Protein AF-A0A914QQE0-F1 (afdb_monomer)

InterPro domains:
  IPR005821 Ion transport domain [PF00520] (1-114)
  IPR028325 Voltage-gated potassium channel [PTHR11537] (1-114)

Foldseek 3Di:
DLVVLQCVLVVCVVVCVVVVNDPVNLVVDPVSVVVVVVSVVSNVSVVVVVCVVDPVNVVVVVVCVVCVVVVVVVVVVVVVVLLVVLVVVCVVCVVPPPDPSPDSVSSSVVSVPVVPPDD

Structure (mmCIF, N/CA/C/O backbone):
data_AF-A0A914QQE0-F1
#
_entry.id   AF-A0A914QQE0-F1
#
loop_
_atom_site.group_PDB
_atom_site.id
_atom_site.type_symbol
_atom_site.label_atom_id
_atom_site.label_alt_id
_atom_site.label_comp_id
_atom_site.label_asym_id
_atom_site.label_entity_id
_atom_site.label_seq_id
_atom_site.pdbx_PDB_ins_code
_atom_site.Cartn_x
_atom_site.Cartn_y
_atom_site.Cartn_z
_atom_site.occupancy
_atom_site.B_iso_or_equiv
_atom_site.auth_seq_id
_atom_site.auth_comp_id
_atom_site.auth_asym_id
_atom_site.auth_atom_id
_atom_site.pdbx_PDB_model_num
ATOM 1 N N . MET A 1 1 ? 13.598 -9.631 -10.482 1.00 62.69 1 MET A N 1
ATOM 2 C CA . MET A 1 1 ? 12.131 -9.855 -10.491 1.00 62.69 1 MET A CA 1
ATOM 3 C C . MET A 1 1 ? 11.314 -8.562 -10.523 1.00 62.69 1 MET A C 1
ATOM 5 O O . MET A 1 1 ? 10.520 -8.411 -11.436 1.00 62.69 1 MET A O 1
ATOM 9 N N . ILE A 1 2 ? 11.520 -7.596 -9.618 1.00 67.25 2 ILE A N 1
ATOM 10 C CA . ILE A 1 2 ? 10.698 -6.361 -9.598 1.00 67.25 2 ILE A CA 1
ATOM 11 C C . ILE A 1 2 ? 10.876 -5.492 -10.863 1.00 67.25 2 ILE A C 1
ATOM 13 O O . ILE A 1 2 ? 9.927 -4.855 -11.303 1.00 67.25 2 IL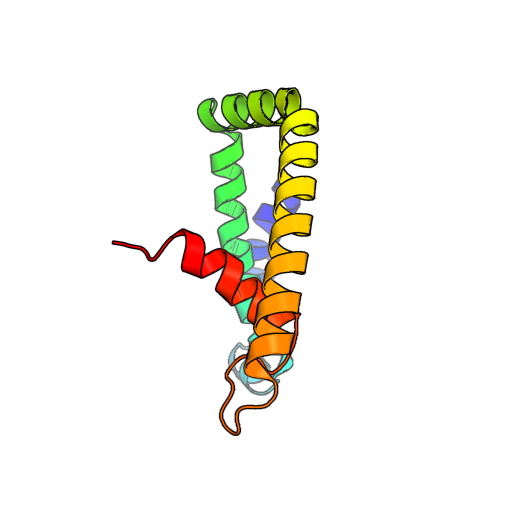E A O 1
ATOM 17 N N . ASP A 1 3 ? 12.056 -5.498 -11.493 1.00 72.38 3 ASP A N 1
ATOM 18 C CA . ASP A 1 3 ? 12.272 -4.760 -12.751 1.00 72.38 3 ASP A CA 1
ATOM 19 C C . ASP A 1 3 ? 11.433 -5.334 -13.908 1.00 72.38 3 ASP A C 1
ATOM 21 O O . ASP A 1 3 ? 10.798 -4.584 -14.638 1.00 72.38 3 ASP A O 1
ATOM 25 N N . LEU A 1 4 ? 11.292 -6.664 -13.975 1.00 75.12 4 LEU A N 1
ATOM 26 C CA . LEU A 1 4 ? 10.409 -7.344 -14.927 1.00 75.12 4 LEU A CA 1
ATOM 27 C C . LEU A 1 4 ? 8.946 -6.923 -14.713 1.00 75.12 4 LEU A C 1
ATOM 29 O O . LEU A 1 4 ? 8.306 -6.453 -15.646 1.00 75.12 4 LEU A O 1
ATOM 33 N N . MET A 1 5 ? 8.455 -6.969 -13.466 1.00 73.38 5 MET A N 1
ATOM 34 C CA . MET A 1 5 ? 7.104 -6.502 -13.103 1.00 73.38 5 MET A CA 1
ATOM 35 C C . MET A 1 5 ? 6.827 -5.045 -13.495 1.00 73.38 5 MET A C 1
ATOM 37 O O . MET A 1 5 ? 5.686 -4.677 -13.753 1.00 73.38 5 MET A O 1
ATOM 41 N N . THR A 1 6 ? 7.867 -4.217 -13.556 1.00 72.56 6 THR A N 1
ATOM 42 C CA . THR A 1 6 ? 7.761 -2.782 -13.846 1.00 72.56 6 THR A CA 1
ATOM 43 C C . THR A 1 6 ? 7.624 -2.492 -15.347 1.00 72.56 6 THR A C 1
ATOM 45 O O . THR A 1 6 ? 7.037 -1.475 -15.739 1.00 72.56 6 THR A O 1
ATOM 48 N N . ILE A 1 7 ? 8.152 -3.382 -16.191 1.00 80.81 7 ILE A N 1
ATOM 49 C CA . ILE A 1 7 ? 8.168 -3.232 -17.652 1.00 80.81 7 ILE A CA 1
ATOM 50 C C . ILE A 1 7 ? 6.993 -3.993 -18.299 1.00 80.81 7 ILE A C 1
ATOM 52 O O . ILE A 1 7 ? 6.518 -3.577 -19.352 1.00 80.81 7 ILE A O 1
ATOM 56 N N . ILE A 1 8 ? 6.428 -5.009 -17.627 1.00 82.06 8 ILE A N 1
ATOM 57 C CA . ILE A 1 8 ? 5.214 -5.732 -18.065 1.00 82.06 8 ILE A CA 1
ATOM 58 C C . ILE A 1 8 ? 4.083 -4.794 -18.532 1.00 82.06 8 ILE A C 1
ATOM 60 O O . ILE A 1 8 ? 3.548 -5.044 -19.609 1.00 82.06 8 ILE A O 1
ATOM 64 N N . PRO A 1 9 ? 3.741 -3.693 -17.824 1.00 81.69 9 PRO A N 1
ATOM 65 C CA . PRO A 1 9 ? 2.684 -2.797 -18.275 1.00 81.69 9 PRO A CA 1
ATOM 66 C C . PRO A 1 9 ? 2.935 -2.192 -19.656 1.00 81.69 9 PRO A C 1
ATOM 68 O O . PRO A 1 9 ? 1.997 -2.037 -20.419 1.00 81.69 9 PRO A O 1
ATOM 71 N N . PHE A 1 10 ? 4.198 -1.887 -19.977 1.00 80.75 10 PHE A N 1
ATOM 72 C CA . PHE A 1 10 ? 4.578 -1.340 -21.281 1.00 80.75 10 PHE A CA 1
ATOM 73 C C . PHE A 1 10 ? 4.418 -2.390 -22.378 1.00 80.75 10 PHE A C 1
ATOM 75 O O . PHE A 1 10 ? 3.739 -2.155 -23.365 1.00 80.75 10 PHE A O 1
ATOM 82 N N . PHE A 1 11 ? 5.001 -3.574 -22.176 1.00 82.50 11 PHE A N 1
ATOM 83 C CA . PHE A 1 11 ? 4.969 -4.628 -23.187 1.00 82.50 11 PHE A CA 1
ATOM 84 C C . PHE A 1 11 ? 3.555 -5.123 -23.476 1.00 82.50 11 PHE A C 1
ATOM 86 O O . PHE A 1 11 ? 3.218 -5.370 -24.624 1.00 82.50 11 PHE A O 1
ATOM 93 N N . VAL A 1 12 ? 2.712 -5.251 -22.453 1.00 79.62 12 VAL A N 1
ATOM 94 C CA . VAL A 1 12 ? 1.326 -5.693 -22.636 1.00 79.62 12 VAL A CA 1
ATOM 95 C C . VAL A 1 12 ? 0.508 -4.642 -23.391 1.00 79.62 12 VAL A C 1
ATOM 97 O O . VAL A 1 12 ? -0.271 -5.008 -24.261 1.00 79.62 12 VAL A O 1
ATOM 100 N N . GLU A 1 13 ? 0.704 -3.352 -23.114 1.00 75.81 13 GLU A N 1
ATOM 101 C CA . GLU A 1 13 ? 0.004 -2.271 -23.823 1.00 75.81 13 GLU A CA 1
ATOM 102 C C . GLU A 1 13 ? 0.421 -2.146 -25.291 1.00 75.81 13 GLU A C 1
ATOM 104 O O . GLU A 1 13 ? -0.430 -1.851 -26.119 1.00 75.81 13 GLU A O 1
ATOM 109 N N . GLU A 1 14 ? 1.683 -2.422 -25.622 1.00 75.94 14 GLU A N 1
ATOM 110 C CA . GLU A 1 14 ? 2.173 -2.417 -27.008 1.00 75.94 14 GLU A CA 1
ATOM 111 C C . GLU A 1 14 ? 1.810 -3.709 -27.768 1.00 75.94 14 GLU A C 1
ATOM 113 O O . GLU A 1 14 ? 1.552 -3.684 -28.971 1.00 75.94 14 GLU A O 1
ATOM 118 N N . CYS A 1 15 ? 1.729 -4.854 -27.078 1.00 76.81 15 CYS A N 1
ATOM 119 C CA . CYS A 1 15 ? 1.326 -6.124 -27.689 1.00 76.81 15 CYS A CA 1
ATOM 120 C C . CYS A 1 15 ? -0.187 -6.224 -27.945 1.00 76.81 15 CYS A C 1
ATOM 122 O O . CYS A 1 15 ? -0.590 -6.920 -28.877 1.00 76.81 15 CYS A O 1
ATOM 124 N N . LEU A 1 16 ? -1.031 -5.551 -27.151 1.00 74.75 16 LEU A N 1
ATOM 125 C CA . LEU A 1 16 ? -2.496 -5.591 -27.303 1.00 74.75 16 LEU A CA 1
ATOM 126 C C . LEU A 1 16 ? -2.952 -5.145 -28.712 1.00 74.75 16 LEU A C 1
ATOM 128 O O . LEU A 1 16 ? -3.644 -5.917 -29.378 1.00 74.75 16 LEU A O 1
ATOM 132 N N . PRO A 1 17 ? -2.525 -3.973 -29.221 1.00 68.75 17 PRO A N 1
ATOM 133 C CA . PRO A 1 17 ? -2.848 -3.533 -30.576 1.00 68.75 17 PRO A CA 1
ATOM 134 C C . PRO A 1 17 ? -2.219 -4.421 -31.658 1.00 68.75 17 PRO A C 1
ATOM 136 O O . PRO A 1 17 ? -2.842 -4.666 -32.689 1.00 68.75 17 PRO A O 1
ATOM 139 N N . ALA A 1 18 ? -1.002 -4.932 -31.425 1.00 74.50 18 ALA A N 1
ATOM 140 C CA . ALA A 1 18 ? -0.277 -5.773 -32.381 1.00 74.50 18 ALA A CA 1
ATOM 141 C C . ALA A 1 18 ? -0.948 -7.139 -32.621 1.00 74.50 18 ALA A C 1
ATOM 143 O O . ALA A 1 18 ? -0.800 -7.717 -33.695 1.00 74.50 18 ALA A O 1
ATOM 144 N N . MET A 1 19 ? -1.723 -7.642 -31.654 1.00 68.00 19 MET A N 1
ATOM 145 C CA . MET A 1 19 ? -2.504 -8.878 -31.783 1.00 68.00 19 MET A CA 1
ATOM 146 C C . MET A 1 19 ? -3.868 -8.677 -32.473 1.00 68.00 19 MET A C 1
ATOM 148 O O . MET A 1 19 ? -4.691 -9.589 -32.472 1.00 68.00 19 MET A O 1
ATOM 152 N N . GLY A 1 20 ? -4.130 -7.499 -33.056 1.00 65.25 20 GLY A N 1
ATOM 153 C CA . GLY A 1 20 ? -5.397 -7.191 -33.736 1.00 65.25 20 GLY A CA 1
ATOM 154 C C . GLY A 1 20 ? -6.567 -6.951 -32.780 1.00 65.25 20 GLY A C 1
ATOM 155 O O . GLY A 1 20 ? -7.710 -6.804 -33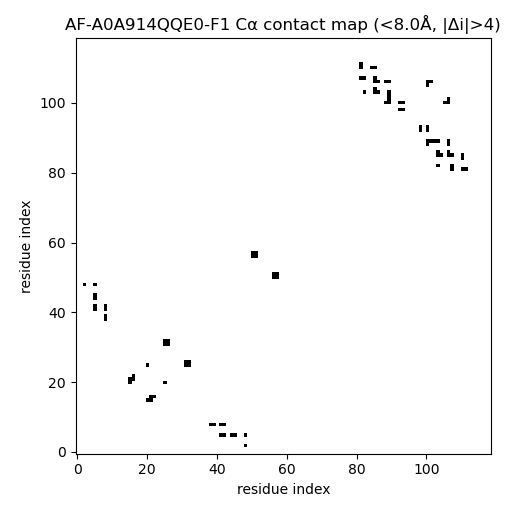.204 1.00 65.25 20 GLY A O 1
ATOM 156 N N . VAL A 1 21 ? -6.281 -6.889 -31.483 1.00 65.62 21 VAL A N 1
ATOM 157 C CA . VAL A 1 21 ? -7.264 -6.666 -30.438 1.00 65.62 21 VAL A CA 1
ATOM 158 C C . VAL A 1 21 ? -7.468 -5.156 -30.305 1.00 65.62 21 VAL A C 1
ATOM 160 O O . VAL A 1 21 ? -6.737 -4.460 -29.601 1.00 65.62 21 VAL A O 1
ATOM 163 N N . HIS A 1 22 ? -8.443 -4.615 -31.035 1.00 61.31 22 HIS A N 1
ATOM 164 C CA . HIS A 1 22 ? -8.782 -3.198 -30.937 1.00 61.31 22 HIS A CA 1
ATOM 165 C C . HIS A 1 22 ? -9.441 -2.876 -29.588 1.00 61.31 22 HIS A C 1
ATOM 167 O O . HIS A 1 22 ? -10.330 -3.594 -29.124 1.00 61.31 22 HIS A O 1
ATOM 173 N N . ASP A 1 23 ? -9.064 -1.734 -28.994 1.00 61.28 23 ASP A N 1
ATOM 174 C CA . ASP A 1 23 ? -9.627 -1.191 -27.742 1.00 61.28 23 ASP A CA 1
ATOM 175 C C . ASP A 1 23 ? -11.167 -1.180 -27.721 1.00 61.28 23 ASP A C 1
ATOM 177 O O . ASP A 1 23 ? -11.798 -1.234 -26.663 1.00 61.28 23 ASP A O 1
ATOM 181 N N . VAL A 1 24 ? -11.777 -1.119 -28.908 1.00 57.78 24 VAL A N 1
ATOM 182 C CA . VAL A 1 24 ? -13.222 -1.092 -29.135 1.00 57.78 24 VAL A CA 1
ATOM 183 C C . VAL A 1 24 ? -13.889 -2.432 -28.797 1.00 57.78 24 VAL A C 1
ATOM 185 O O . VAL A 1 24 ? -14.969 -2.428 -28.207 1.00 57.78 24 VAL A O 1
ATOM 188 N N . GLU A 1 25 ? -13.245 -3.565 -29.085 1.00 64.12 25 GLU A N 1
ATOM 189 C CA . GLU A 1 25 ? -13.784 -4.905 -28.806 1.00 64.12 25 GLU A CA 1
ATOM 190 C C . GLU A 1 25 ? -13.592 -5.290 -27.327 1.00 64.12 25 GLU A C 1
ATOM 192 O O . GLU A 1 25 ? -14.500 -5.839 -26.696 1.00 64.12 25 GLU A O 1
ATOM 197 N N . LEU A 1 26 ? -12.477 -4.861 -26.712 1.00 61.44 26 LEU A N 1
ATOM 198 C CA . LEU A 1 26 ? -12.270 -4.950 -25.258 1.00 61.44 26 LEU A CA 1
ATOM 199 C C . LEU A 1 26 ? -13.320 -4.160 -24.477 1.00 61.44 26 LEU A C 1
ATOM 201 O O . LEU A 1 26 ? -13.742 -4.572 -23.398 1.00 61.44 26 LEU A O 1
ATOM 205 N N . ARG A 1 27 ? -13.762 -3.013 -24.995 1.00 62.41 27 ARG A N 1
ATOM 206 C CA . ARG A 1 27 ? -14.725 -2.164 -24.287 1.00 62.41 27 ARG A CA 1
ATOM 207 C C . ARG A 1 27 ? -16.099 -2.826 -24.121 1.00 62.41 27 ARG A C 1
ATOM 209 O O . ARG A 1 27 ? -16.805 -2.476 -23.177 1.00 62.41 27 ARG A O 1
ATOM 216 N N . ASN A 1 28 ? -16.450 -3.785 -24.984 1.00 65.31 28 ASN A N 1
ATOM 217 C CA . ASN A 1 28 ? -17.703 -4.545 -24.899 1.00 65.31 28 ASN A CA 1
ATOM 218 C C . ASN A 1 28 ? -17.685 -5.635 -23.814 1.00 65.31 28 ASN A C 1
ATOM 220 O O . ASN A 1 28 ? -18.746 -6.033 -23.333 1.00 65.31 28 ASN A O 1
ATOM 224 N N . PHE A 1 29 ? -16.509 -6.078 -23.357 1.00 67.25 29 PHE A N 1
ATOM 225 C CA . PHE A 1 29 ? -16.389 -7.047 -22.268 1.00 67.25 29 PHE A CA 1
ATOM 226 C C . PHE A 1 29 ? -16.104 -6.352 -20.932 1.00 67.25 29 PHE A C 1
ATOM 228 O O . PHE A 1 29 ? -15.065 -5.728 -20.719 1.00 67.25 29 PHE A O 1
ATOM 235 N N . ARG A 1 30 ? -17.001 -6.538 -19.956 1.00 71.81 30 ARG A N 1
ATOM 236 C CA . ARG A 1 30 ? -16.852 -6.029 -18.576 1.00 71.81 30 ARG A CA 1
ATOM 237 C C . ARG A 1 30 ? -15.489 -6.379 -17.949 1.00 71.81 30 ARG A C 1
ATOM 239 O O . ARG A 1 30 ? -14.926 -5.568 -17.218 1.00 71.81 30 ARG A O 1
ATOM 246 N N . GLY A 1 31 ? -14.952 -7.563 -18.259 1.00 74.19 31 GLY A N 1
ATOM 247 C CA . GLY A 1 31 ? -13.646 -8.025 -17.775 1.00 74.19 31 GLY A CA 1
ATOM 248 C C . GLY A 1 31 ? -12.469 -7.224 -18.335 1.00 74.19 31 GLY A C 1
ATOM 249 O O . GLY A 1 31 ? -11.540 -6.891 -17.605 1.00 74.19 31 GLY A O 1
ATOM 250 N N . ALA A 1 32 ? -12.538 -6.817 -19.597 1.00 75.12 32 ALA A N 1
ATOM 251 C CA . ALA A 1 32 ? -11.483 -6.050 -20.242 1.00 75.12 32 ALA A CA 1
ATOM 252 C C . ALA A 1 32 ? -11.378 -4.613 -19.702 1.00 75.12 32 ALA A C 1
ATOM 254 O O . ALA A 1 32 ? -10.276 -4.092 -19.53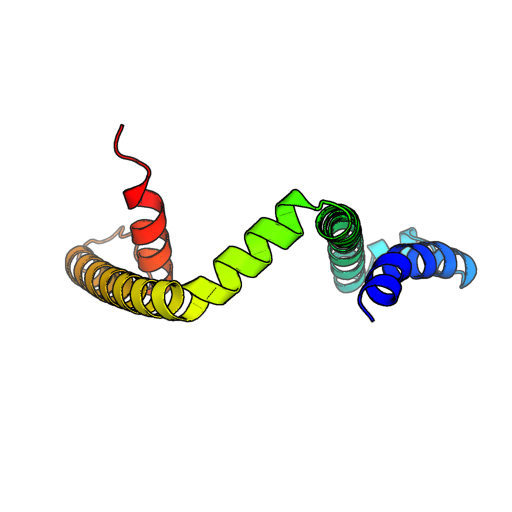5 1.00 75.12 32 ALA A O 1
ATOM 255 N N . MET A 1 33 ? -12.496 -4.004 -19.290 1.00 76.62 33 MET A N 1
ATOM 256 C CA . MET A 1 33 ? -12.463 -2.721 -18.576 1.00 76.62 33 MET A CA 1
ATOM 257 C C . MET A 1 33 ? -11.724 -2.824 -17.228 1.00 76.62 33 MET A C 1
ATOM 259 O O . MET A 1 33 ? -10.992 -1.903 -16.855 1.00 76.62 33 MET A O 1
ATOM 263 N N . VAL A 1 34 ? -11.884 -3.938 -16.501 1.00 82.50 34 VAL A N 1
ATOM 264 C CA . VAL A 1 34 ? -11.152 -4.198 -15.248 1.00 82.50 34 VAL A CA 1
ATOM 265 C C . VAL A 1 34 ? -9.666 -4.395 -15.528 1.00 82.50 34 VAL A C 1
ATOM 267 O O . VAL A 1 34 ? -8.847 -3.770 -14.856 1.00 82.50 34 VAL A O 1
ATOM 270 N N . VAL A 1 35 ? -9.314 -5.177 -16.551 1.00 80.56 35 VAL A N 1
ATOM 271 C CA . VAL A 1 35 ? -7.915 -5.389 -16.956 1.00 80.56 35 VAL A CA 1
ATOM 272 C C . VAL A 1 35 ? -7.242 -4.057 -17.278 1.00 80.56 35 VAL A C 1
ATOM 274 O O . VAL A 1 35 ? -6.203 -3.748 -16.704 1.00 80.56 35 VAL A O 1
ATOM 277 N N . ILE A 1 36 ? -7.872 -3.200 -18.083 1.00 79.44 36 ILE A N 1
ATOM 278 C CA . ILE A 1 36 ? -7.326 -1.877 -18.413 1.00 79.44 36 ILE A CA 1
ATOM 279 C C . ILE A 1 36 ? -7.148 -1.003 -17.155 1.00 79.44 36 ILE A C 1
ATOM 281 O O . ILE A 1 36 ? -6.169 -0.264 -17.044 1.00 79.44 36 ILE A O 1
ATOM 285 N N . ARG A 1 37 ? -8.067 -1.061 -16.180 1.00 82.94 37 ARG A N 1
ATOM 286 C CA . ARG A 1 37 ? -7.920 -0.325 -14.906 1.00 82.94 37 ARG A CA 1
ATOM 287 C C . ARG A 1 37 ? -6.740 -0.841 -14.089 1.00 82.94 37 ARG A C 1
ATOM 289 O O . ARG A 1 37 ? -5.951 -0.036 -13.601 1.00 82.94 37 ARG A O 1
ATOM 296 N N . VAL A 1 38 ? -6.599 -2.159 -13.973 1.00 83.69 38 VAL A N 1
ATOM 297 C CA . VAL A 1 38 ? -5.476 -2.785 -13.264 1.00 83.69 38 VAL A CA 1
ATOM 298 C C . VAL A 1 38 ? -4.152 -2.447 -13.949 1.00 83.69 38 VAL A C 1
ATOM 300 O O . VAL A 1 38 ? -3.206 -2.076 -13.265 1.00 83.69 38 VAL A O 1
ATOM 303 N N . MET A 1 39 ? -4.097 -2.465 -15.282 1.00 81.06 39 MET A N 1
ATOM 304 C CA . MET A 1 39 ? -2.914 -2.072 -16.057 1.00 81.06 39 MET A CA 1
ATOM 305 C C . MET A 1 39 ? -2.521 -0.608 -15.823 1.00 81.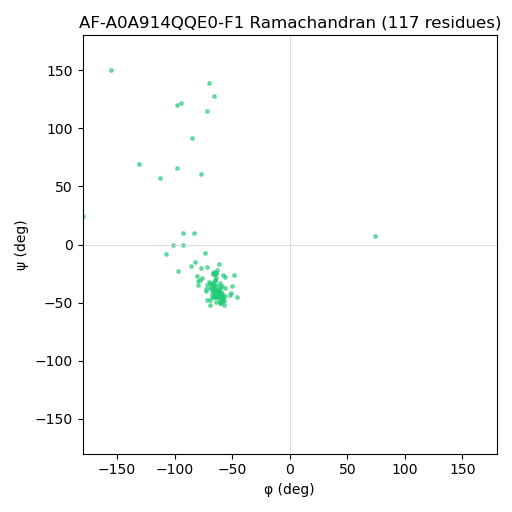06 39 MET A C 1
ATOM 307 O O . MET A 1 39 ? -1.348 -0.316 -15.577 1.00 81.06 39 MET A O 1
ATOM 311 N N . ARG A 1 40 ? -3.496 0.314 -15.783 1.00 80.88 40 ARG A N 1
ATOM 312 C CA . ARG A 1 40 ? -3.244 1.721 -15.414 1.00 80.88 40 ARG A CA 1
ATOM 313 C C . ARG A 1 40 ? -2.671 1.852 -14.003 1.00 80.88 40 ARG A C 1
ATOM 315 O O . ARG A 1 40 ? -1.709 2.592 -13.811 1.00 80.88 40 ARG A O 1
ATOM 322 N N . LEU A 1 41 ? -3.217 1.121 -13.031 1.00 83.62 41 LEU A N 1
ATOM 323 C CA . LEU A 1 41 ? -2.691 1.097 -11.661 1.00 83.62 41 LEU A CA 1
ATOM 324 C C . LEU A 1 41 ? -1.294 0.462 -11.600 1.00 83.62 41 LEU A C 1
ATOM 326 O O . LEU A 1 41 ? -0.428 0.946 -10.875 1.00 83.62 41 LEU A O 1
ATOM 330 N N . ALA A 1 42 ? -1.024 -0.557 -12.415 1.00 81.88 42 ALA A N 1
ATOM 331 C CA . ALA A 1 42 ? 0.281 -1.203 -12.495 1.00 81.88 42 ALA A CA 1
ATOM 332 C C . ALA A 1 42 ? 1.379 -0.256 -13.010 1.00 81.88 42 ALA A C 1
ATOM 334 O O . ALA A 1 42 ? 2.543 -0.424 -12.653 1.00 81.88 42 ALA A O 1
ATOM 335 N N . ARG A 1 43 ? 1.051 0.802 -13.764 1.00 77.31 43 ARG A N 1
ATOM 336 C CA . ARG A 1 43 ? 2.037 1.845 -14.107 1.00 77.31 43 ARG A CA 1
ATOM 337 C C . ARG A 1 43 ? 2.538 2.611 -12.874 1.00 77.31 43 ARG A C 1
ATOM 339 O O . ARG A 1 43 ? 3.699 3.016 -12.851 1.00 77.31 43 ARG A O 1
ATOM 346 N N . VAL A 1 44 ? 1.729 2.740 -11.816 1.00 82.12 44 VAL A N 1
ATOM 347 C CA . VAL A 1 44 ? 2.164 3.310 -10.522 1.00 82.12 44 VAL A CA 1
ATOM 348 C C . VAL A 1 44 ? 3.244 2.432 -9.877 1.00 82.12 44 VAL A C 1
ATOM 350 O O . VAL A 1 44 ? 4.111 2.948 -9.174 1.00 82.12 44 VAL A O 1
ATOM 353 N N . ALA A 1 45 ? 3.306 1.133 -10.202 1.00 75.62 45 ALA A N 1
ATOM 354 C CA . ALA A 1 45 ? 4.392 0.251 -9.767 1.00 75.62 45 ALA A CA 1
ATOM 355 C C . ALA A 1 45 ? 5.780 0.752 -10.218 1.00 75.62 45 ALA A C 1
ATOM 357 O O . ALA A 1 45 ? 6.776 0.515 -9.535 1.00 75.62 45 ALA A O 1
ATOM 358 N N . ARG A 1 46 ? 5.867 1.526 -11.312 1.00 73.81 46 ARG A N 1
ATOM 359 C CA . ARG A 1 46 ? 7.123 2.171 -11.736 1.00 73.81 46 ARG A CA 1
ATOM 360 C C . ARG A 1 46 ? 7.629 3.213 -10.741 1.00 73.81 46 ARG A C 1
ATOM 362 O O . ARG A 1 46 ? 8.838 3.402 -10.637 1.00 73.81 46 ARG A O 1
ATOM 369 N N . ILE A 1 47 ? 6.758 3.825 -9.940 1.00 77.62 47 ILE A N 1
ATOM 370 C CA . ILE A 1 47 ? 7.172 4.727 -8.855 1.00 77.62 47 ILE A CA 1
ATOM 371 C C . ILE A 1 47 ? 7.970 3.956 -7.798 1.00 77.62 47 ILE A C 1
ATOM 373 O O . ILE A 1 47 ? 8.976 4.465 -7.312 1.00 77.62 47 ILE A O 1
ATOM 377 N N . PHE A 1 48 ? 7.639 2.687 -7.527 1.00 72.19 48 PHE A N 1
ATOM 378 C CA . PHE A 1 48 ? 8.429 1.832 -6.630 1.00 72.19 48 PHE A CA 1
ATOM 379 C C . PHE A 1 48 ? 9.858 1.580 -7.144 1.00 72.19 48 PHE A C 1
ATOM 381 O O . PHE A 1 48 ? 10.759 1.282 -6.357 1.00 72.19 48 PHE A O 1
ATOM 388 N N . LYS A 1 49 ? 10.114 1.729 -8.451 1.00 69.38 49 LYS A N 1
ATOM 389 C CA . LYS A 1 49 ? 11.475 1.705 -9.004 1.00 69.38 49 LYS A CA 1
ATOM 390 C C . LYS A 1 49 ? 12.262 2.951 -8.570 1.00 69.38 49 LYS A C 1
ATOM 392 O O . LYS A 1 49 ? 13.350 2.782 -8.028 1.00 69.38 49 LYS A O 1
ATOM 397 N N . LEU A 1 50 ? 11.696 4.161 -8.687 1.00 68.56 50 LEU A N 1
ATOM 398 C CA . LEU A 1 50 ? 12.295 5.412 -8.167 1.00 68.56 50 LEU A CA 1
ATOM 399 C C . LEU A 1 50 ? 12.532 5.343 -6.658 1.00 68.56 50 LEU A C 1
ATOM 401 O O . LEU A 1 50 ? 13.595 5.707 -6.157 1.00 68.56 50 LEU A O 1
ATOM 405 N N . ALA A 1 51 ? 11.554 4.779 -5.960 1.00 70.12 51 ALA A N 1
ATOM 406 C CA . ALA A 1 51 ? 11.585 4.506 -4.537 1.00 70.12 51 ALA A CA 1
ATOM 407 C C . ALA A 1 51 ? 12.859 3.721 -4.154 1.00 70.12 51 ALA A C 1
ATOM 409 O O . ALA A 1 51 ? 13.558 4.081 -3.217 1.00 70.12 51 ALA A O 1
ATOM 410 N N . ARG A 1 52 ? 13.253 2.710 -4.938 1.00 67.75 52 ARG A N 1
ATOM 411 C CA . ARG A 1 52 ? 14.469 1.919 -4.678 1.00 67.75 52 ARG A CA 1
ATOM 412 C C . ARG A 1 52 ? 15.768 2.552 -5.166 1.00 67.75 52 ARG A C 1
ATOM 414 O O . ARG A 1 52 ? 16.822 2.075 -4.758 1.00 67.75 52 ARG A O 1
ATOM 421 N N . TYR A 1 53 ? 15.740 3.569 -6.020 1.00 74.31 53 TYR A N 1
ATOM 422 C CA . TYR A 1 53 ? 16.940 4.355 -6.341 1.00 74.31 53 TYR A CA 1
ATOM 423 C C . TYR A 1 53 ? 17.171 5.485 -5.335 1.00 74.31 53 TYR A C 1
ATOM 425 O O . TYR A 1 53 ? 18.294 5.963 -5.198 1.00 74.31 53 TYR A O 1
ATOM 433 N N . SER A 1 54 ? 16.139 5.855 -4.575 1.00 79.56 54 SER A N 1
ATOM 434 C CA . SER A 1 54 ? 16.266 6.783 -3.461 1.00 79.56 54 SER A CA 1
ATOM 435 C C . SER A 1 54 ? 16.999 6.131 -2.289 1.00 79.56 54 SER A C 1
ATOM 437 O O . SER A 1 54 ? 16.498 5.208 -1.642 1.00 79.56 54 SER A O 1
ATOM 439 N N . ILE A 1 55 ? 18.186 6.656 -1.984 1.00 77.94 55 ILE A N 1
ATOM 440 C CA . ILE A 1 55 ? 18.953 6.307 -0.780 1.00 77.94 55 ILE A CA 1
ATOM 441 C C . ILE A 1 55 ? 18.102 6.556 0.472 1.00 77.94 55 ILE A C 1
ATOM 443 O O . ILE A 1 55 ? 18.112 5.738 1.388 1.00 77.94 55 ILE A O 1
ATOM 447 N N . GLY A 1 56 ? 17.296 7.625 0.474 1.00 79.00 56 GLY A N 1
ATOM 448 C CA . GLY A 1 56 ? 16.407 7.965 1.584 1.00 79.00 56 GLY A CA 1
ATOM 449 C C . GLY A 1 56 ? 15.363 6.886 1.871 1.00 79.00 56 GLY A C 1
ATOM 450 O O . GLY A 1 56 ? 15.129 6.557 3.030 1.00 79.00 56 GLY A O 1
ATOM 451 N N . LEU A 1 57 ? 14.785 6.264 0.839 1.00 80.31 57 LEU A N 1
ATOM 452 C CA . LEU A 1 57 ? 13.806 5.199 1.060 1.00 80.31 57 LEU A CA 1
ATOM 453 C C . LEU A 1 57 ? 14.456 3.864 1.429 1.00 80.31 57 LEU A C 1
ATOM 455 O O . LEU A 1 57 ? 13.867 3.092 2.182 1.00 80.31 57 LEU A O 1
ATOM 459 N N . ARG A 1 58 ? 15.671 3.584 0.941 1.00 79.56 58 ARG A N 1
ATOM 460 C CA . ARG A 1 58 ? 16.444 2.425 1.414 1.00 79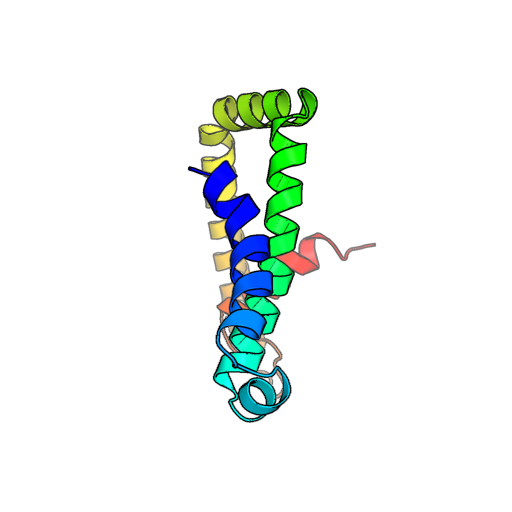.56 58 ARG A CA 1
ATOM 461 C C . ARG A 1 58 ? 16.803 2.572 2.888 1.00 79.56 58 ARG A C 1
ATOM 463 O O . ARG A 1 58 ? 16.603 1.630 3.643 1.00 79.56 58 ARG A O 1
ATOM 470 N N . ALA A 1 59 ? 17.268 3.754 3.292 1.00 80.62 59 ALA A N 1
ATOM 471 C CA . ALA A 1 59 ? 17.552 4.066 4.688 1.00 80.62 59 ALA A CA 1
ATOM 472 C C . ALA A 1 59 ? 16.289 3.933 5.551 1.00 80.62 59 ALA A C 1
ATOM 474 O O . ALA A 1 59 ? 16.315 3.235 6.559 1.00 80.62 59 ALA A O 1
ATOM 475 N N . PHE A 1 60 ? 15.161 4.496 5.104 1.00 81.00 60 PHE A N 1
ATOM 476 C CA . PHE A 1 60 ? 13.868 4.330 5.768 1.00 81.00 60 PHE A CA 1
ATOM 477 C C . PHE A 1 60 ? 13.454 2.857 5.878 1.00 81.00 60 PHE A C 1
ATOM 479 O O . PHE A 1 60 ? 13.064 2.415 6.952 1.00 81.00 60 PHE A O 1
ATOM 486 N N . GLY A 1 61 ? 13.579 2.080 4.800 1.00 83.75 61 GLY A N 1
ATOM 487 C CA . GLY A 1 61 ? 13.248 0.655 4.785 1.00 83.75 61 GLY A CA 1
ATOM 488 C C . GLY A 1 61 ? 14.114 -0.176 5.734 1.00 83.75 61 GLY A C 1
ATOM 489 O O . GLY A 1 61 ? 13.588 -1.045 6.423 1.00 83.75 61 GLY A O 1
ATOM 490 N N . GLU A 1 62 ? 15.412 0.111 5.826 1.00 82.38 62 GLU A N 1
ATOM 491 C CA . GLU A 1 62 ? 16.322 -0.547 6.774 1.00 82.38 62 GLU A CA 1
ATOM 492 C C . GLU A 1 62 ? 16.000 -0.174 8.228 1.00 82.38 62 GLU A C 1
ATOM 494 O O . GLU A 1 62 ? 15.931 -1.053 9.091 1.00 82.38 62 GLU A O 1
ATOM 499 N N . THR A 1 63 ? 15.708 1.102 8.509 1.00 86.69 63 THR A N 1
ATOM 500 C CA . THR A 1 63 ? 15.225 1.529 9.832 1.00 86.69 63 THR A CA 1
ATOM 501 C C . THR A 1 63 ? 13.901 0.851 10.180 1.00 86.69 63 THR A C 1
ATOM 503 O O . THR A 1 63 ? 13.760 0.304 11.273 1.00 86.69 63 THR A O 1
ATOM 506 N N . MET A 1 64 ? 12.957 0.808 9.236 1.00 85.06 64 MET A N 1
ATOM 507 C CA . MET A 1 64 ? 11.684 0.112 9.412 1.00 85.06 64 MET A CA 1
ATOM 508 C C . MET A 1 64 ? 11.890 -1.374 9.657 1.00 85.06 64 MET A C 1
ATOM 510 O O . MET A 1 64 ? 11.211 -1.919 10.509 1.00 85.06 64 MET A O 1
ATOM 514 N N . LYS A 1 65 ? 12.817 -2.032 8.953 1.00 84.88 65 LYS A N 1
ATOM 515 C CA . LYS A 1 65 ? 13.114 -3.458 9.130 1.00 84.88 65 LYS A CA 1
ATOM 516 C C . LYS A 1 65 ? 13.696 -3.745 10.511 1.00 84.88 65 LYS A C 1
ATOM 518 O O . LYS A 1 65 ? 13.288 -4.715 11.145 1.00 84.88 65 LYS A O 1
ATOM 523 N N . LYS A 1 66 ? 14.602 -2.893 10.995 1.00 84.56 66 LYS A N 1
ATOM 524 C CA . LYS A 1 66 ? 15.179 -3.012 12.340 1.00 84.56 66 LYS A CA 1
ATOM 525 C C . LYS A 1 66 ? 14.118 -2.847 13.431 1.00 84.56 66 LYS A C 1
ATOM 527 O O . LYS A 1 66 ? 14.097 -3.631 14.372 1.00 84.56 66 LYS A O 1
ATOM 532 N N . SER A 1 67 ? 13.204 -1.894 13.261 1.00 86.88 67 SER A N 1
ATOM 533 C CA . SER A 1 67 ? 12.085 -1.663 14.183 1.00 86.88 67 SER A CA 1
ATOM 534 C C . SER A 1 67 ? 10.805 -2.413 13.789 1.00 86.88 67 SER A C 1
ATOM 536 O O . SER A 1 67 ? 9.753 -2.168 14.371 1.00 86.88 67 SER A O 1
ATOM 538 N N . ALA A 1 68 ? 10.848 -3.335 12.817 1.00 86.06 68 ALA A N 1
ATOM 539 C CA . ALA A 1 68 ? 9.642 -3.983 12.291 1.00 86.06 68 ALA A CA 1
ATOM 540 C C . ALA A 1 68 ? 8.996 -4.881 13.341 1.00 86.06 68 ALA A C 1
ATOM 542 O O . ALA A 1 68 ? 7.774 -4.947 13.419 1.00 86.06 68 ALA A O 1
ATOM 543 N N . ALA A 1 69 ? 9.817 -5.546 14.158 1.00 87.19 69 ALA A N 1
ATOM 544 C CA . ALA A 1 69 ? 9.342 -6.362 15.265 1.00 87.19 69 ALA A CA 1
ATOM 545 C C . ALA A 1 69 ? 8.554 -5.506 16.273 1.00 87.19 69 ALA A C 1
ATOM 547 O O . ALA A 1 69 ? 7.401 -5.812 16.572 1.00 87.19 69 ALA A O 1
ATOM 548 N N . GLU A 1 70 ? 9.122 -4.377 16.701 1.00 89.44 70 GLU A N 1
ATOM 549 C CA . GLU A 1 70 ? 8.480 -3.426 17.619 1.00 89.44 70 GLU A CA 1
ATOM 550 C C . GLU A 1 70 ? 7.211 -2.811 17.008 1.00 89.44 70 GLU A C 1
ATOM 552 O O . GLU A 1 70 ? 6.158 -2.765 17.646 1.00 89.44 70 GLU A O 1
ATOM 557 N N . LEU A 1 71 ? 7.275 -2.411 15.736 1.00 89.62 71 LEU A N 1
ATOM 558 C CA . LEU A 1 71 ? 6.138 -1.859 15.006 1.00 89.62 71 LEU A CA 1
ATOM 559 C C . LEU A 1 71 ? 5.014 -2.884 14.828 1.00 89.62 71 LEU A C 1
ATOM 561 O O . LEU A 1 71 ? 3.843 -2.529 14.932 1.00 89.62 71 LEU A O 1
ATOM 565 N N . SER A 1 72 ? 5.349 -4.149 14.569 1.00 90.06 72 SER A N 1
ATOM 566 C CA . SER A 1 72 ? 4.357 -5.217 14.425 1.00 90.06 72 SER A CA 1
ATOM 567 C C . SER A 1 72 ? 3.624 -5.480 15.739 1.00 90.06 72 SER A C 1
ATOM 569 O O . SER A 1 72 ? 2.402 -5.622 15.739 1.00 90.06 72 SER A O 1
ATOM 571 N N . MET A 1 73 ? 4.342 -5.448 16.866 1.00 90.88 73 MET A N 1
ATOM 572 C CA . MET A 1 73 ? 3.761 -5.592 18.199 1.00 90.88 73 MET A CA 1
ATOM 573 C C . MET A 1 73 ? 2.819 -4.424 18.521 1.00 90.88 73 MET A C 1
ATOM 575 O O . MET A 1 73 ? 1.686 -4.641 18.956 1.00 90.88 73 MET A O 1
ATOM 579 N N . LEU A 1 74 ? 3.244 -3.192 18.221 1.00 91.62 74 LEU A N 1
ATOM 580 C CA . LEU A 1 74 ? 2.394 -2.004 18.328 1.00 91.62 74 LEU A CA 1
ATOM 581 C C . LEU A 1 74 ? 1.155 -2.114 17.426 1.00 91.62 74 LEU A C 1
ATOM 583 O O . LEU A 1 74 ? 0.042 -1.813 17.856 1.00 91.62 74 LEU A O 1
ATOM 587 N N . GLY A 1 75 ? 1.332 -2.582 16.189 1.00 91.31 75 GLY A N 1
ATOM 588 C 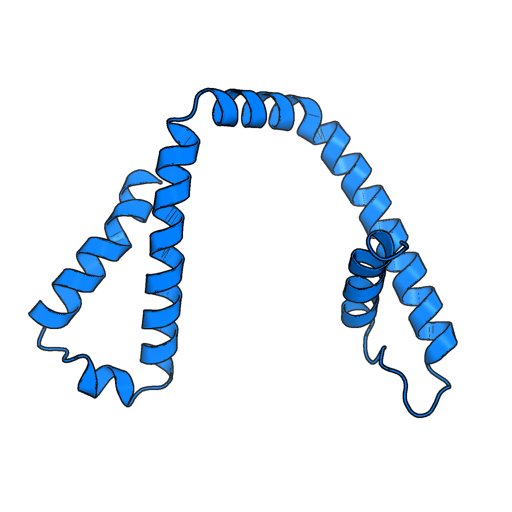CA . GLY A 1 75 ? 0.251 -2.806 15.233 1.00 91.31 75 GLY A CA 1
ATOM 589 C C . GLY A 1 75 ? -0.795 -3.789 15.757 1.00 91.31 75 GLY A C 1
ATOM 590 O O . GLY A 1 75 ? -1.985 -3.492 15.697 1.00 91.31 75 GLY A O 1
ATOM 591 N N . MET A 1 76 ? -0.375 -4.911 16.343 1.00 91.12 76 MET A N 1
ATOM 592 C CA . MET A 1 76 ? -1.283 -5.890 16.959 1.00 91.12 76 MET A CA 1
ATOM 593 C C . MET A 1 76 ? -2.074 -5.299 18.129 1.00 91.12 76 MET A C 1
ATOM 595 O O . MET A 1 76 ? -3.279 -5.541 18.250 1.00 91.12 76 MET A O 1
ATOM 599 N N . PHE A 1 77 ? -1.430 -4.484 18.966 1.00 92.94 77 PHE A N 1
ATOM 600 C CA . PHE A 1 77 ? -2.113 -3.783 20.051 1.00 92.94 77 PHE A CA 1
ATOM 601 C C . PHE A 1 77 ? -3.166 -2.799 19.516 1.00 92.94 77 PHE A C 1
ATOM 603 O O . PHE 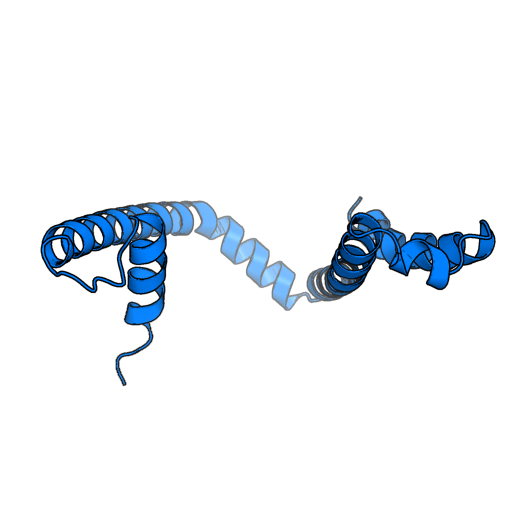A 1 77 ? -4.308 -2.791 19.980 1.00 92.94 77 PHE A O 1
ATOM 610 N N . LEU A 1 78 ? -2.821 -2.021 18.484 1.00 90.75 78 LEU A N 1
ATOM 611 C CA . LEU A 1 78 ? -3.749 -1.095 17.831 1.00 90.75 78 LEU A CA 1
ATOM 612 C C . LEU A 1 78 ? -4.923 -1.819 17.168 1.00 90.75 78 LEU A C 1
ATOM 614 O O . LEU A 1 78 ? -6.063 -1.394 17.337 1.00 90.75 78 LEU A O 1
ATOM 618 N N . LEU A 1 79 ? -4.665 -2.916 16.453 1.00 90.00 79 LEU A N 1
ATOM 619 C CA . LEU A 1 79 ? -5.702 -3.737 15.825 1.00 90.00 79 LEU A CA 1
ATOM 620 C C . LEU A 1 79 ? -6.663 -4.314 16.864 1.00 90.00 79 LEU A C 1
ATOM 622 O O . LEU A 1 79 ? -7.875 -4.250 16.675 1.00 90.00 79 LEU A O 1
ATOM 626 N N . THR A 1 80 ? -6.132 -4.818 17.978 1.00 90.50 80 THR A N 1
ATOM 627 C CA . THR A 1 80 ? -6.948 -5.326 19.087 1.00 90.50 80 THR A CA 1
ATOM 628 C C . THR A 1 80 ? -7.816 -4.212 19.669 1.00 90.50 80 THR A C 1
ATOM 630 O O . THR A 1 80 ? -9.021 -4.395 19.825 1.00 90.50 80 THR A O 1
ATOM 633 N N . GLY A 1 81 ? -7.250 -3.024 19.905 1.00 89.12 81 GLY A N 1
ATOM 634 C CA . GLY A 1 81 ? -8.014 -1.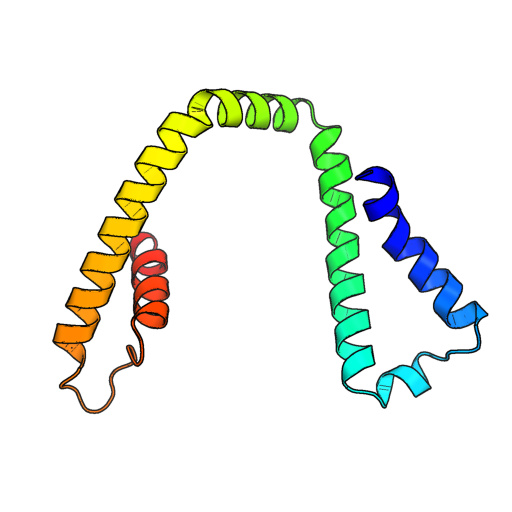853 20.338 1.00 89.12 81 GLY A CA 1
ATOM 635 C C . GLY A 1 81 ? -9.122 -1.473 19.351 1.00 89.12 81 GLY A C 1
ATOM 636 O O . GLY A 1 81 ? -10.266 -1.295 19.756 1.00 89.12 81 GLY A O 1
ATOM 637 N N . ILE A 1 82 ? -8.813 -1.401 18.053 1.00 88.12 82 ILE A N 1
ATOM 638 C CA . ILE A 1 82 ? -9.794 -1.098 16.998 1.00 88.12 82 ILE A CA 1
ATOM 639 C C . ILE A 1 82 ? -10.917 -2.140 16.981 1.00 88.12 82 ILE A C 1
ATOM 641 O O . ILE A 1 82 ? -12.079 -1.754 16.920 1.00 88.12 82 ILE A O 1
ATOM 645 N N . MET A 1 83 ? -10.600 -3.432 17.082 1.00 87.62 83 MET A N 1
ATOM 646 C CA . MET A 1 83 ? -11.604 -4.503 17.128 1.00 87.62 83 MET A CA 1
ATOM 647 C C . MET A 1 83 ? -12.505 -4.394 18.362 1.00 87.62 83 MET A C 1
ATOM 649 O O . MET A 1 83 ? -13.722 -4.545 18.241 1.00 87.62 83 MET A O 1
ATOM 653 N N . LEU A 1 84 ? -11.938 -4.081 19.530 1.00 88.44 84 LEU A N 1
ATOM 654 C CA . LEU A 1 84 ? -12.704 -3.886 20.763 1.00 88.44 84 LEU A CA 1
ATOM 655 C C . LEU A 1 84 ? -13.649 -2.682 20.659 1.00 88.44 84 LEU A C 1
ATOM 657 O O . LEU A 1 84 ? -14.840 -2.822 20.930 1.00 88.44 84 LEU A O 1
ATOM 661 N N . PHE A 1 85 ? -13.154 -1.521 20.218 1.00 83.62 85 PHE A N 1
ATOM 662 C CA . PHE A 1 85 ? -13.982 -0.320 20.052 1.00 83.62 85 PHE A CA 1
ATOM 663 C C . PHE A 1 85 ? -15.030 -0.479 18.949 1.00 83.62 85 PHE A C 1
ATOM 665 O O . PHE A 1 85 ? -16.169 -0.065 19.132 1.00 83.62 85 PHE A O 1
ATOM 672 N N . SER A 1 86 ? -14.669 -1.120 17.837 1.00 83.19 86 SER A N 1
ATOM 673 C CA . SER A 1 86 ? -15.587 -1.437 16.740 1.00 83.19 86 SER A CA 1
ATOM 674 C C . SER A 1 86 ? -16.734 -2.330 17.216 1.00 83.19 86 SER A C 1
ATOM 676 O O . SER A 1 86 ? -17.899 -2.043 16.949 1.00 83.19 86 SER A O 1
ATOM 678 N N . THR A 1 87 ? -16.419 -3.365 18.003 1.00 85.12 87 THR A N 1
ATOM 679 C CA . THR A 1 87 ? -17.429 -4.250 18.599 1.00 85.12 87 THR A CA 1
ATOM 680 C C . THR A 1 87 ? -18.298 -3.496 19.602 1.00 85.12 87 THR A C 1
ATOM 682 O O . THR A 1 87 ? -19.517 -3.626 19.560 1.00 85.12 87 THR A O 1
ATOM 685 N N . ALA A 1 88 ? -17.705 -2.668 20.467 1.00 84.81 88 ALA A N 1
ATOM 686 C CA . ALA A 1 88 ? -18.452 -1.872 21.437 1.00 84.81 88 ALA A CA 1
ATOM 687 C C . ALA A 1 88 ? -19.446 -0.919 20.752 1.00 84.81 88 ALA A C 1
ATOM 689 O O . ALA A 1 88 ? -20.625 -0.936 21.087 1.00 84.81 88 ALA A O 1
ATOM 690 N N . ILE A 1 89 ? -18.998 -0.144 19.758 1.00 82.06 89 ILE A N 1
ATOM 691 C CA . ILE A 1 89 ? -19.850 0.784 18.995 1.00 82.06 89 ILE A CA 1
ATOM 692 C C . ILE A 1 89 ? -20.946 0.024 18.253 1.00 82.06 89 ILE A C 1
ATOM 694 O O . ILE A 1 89 ? -22.106 0.411 18.317 1.00 82.06 89 ILE A O 1
ATOM 698 N N . TYR A 1 90 ? -20.608 -1.099 17.614 1.00 78.44 90 TYR A N 1
ATOM 699 C CA . TYR A 1 90 ? -21.604 -1.947 16.967 1.00 78.44 90 TYR A CA 1
ATOM 700 C C . TYR A 1 90 ? -2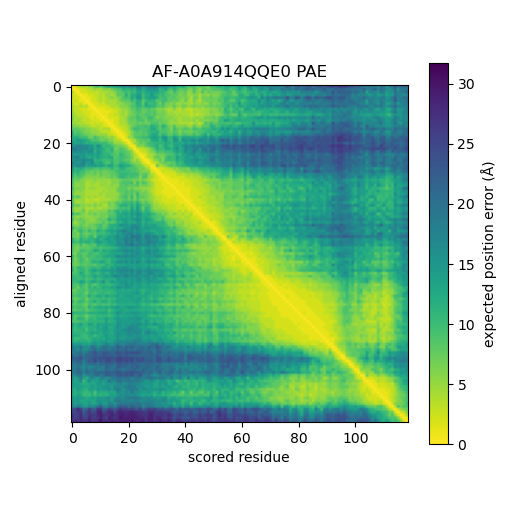2.690 -2.399 17.954 1.00 78.44 90 TYR A C 1
ATOM 702 O O . TYR A 1 90 ? -23.869 -2.314 17.636 1.00 78.44 90 TYR A O 1
ATOM 710 N N . PHE A 1 91 ? -22.319 -2.824 19.165 1.00 80.06 91 PHE A N 1
ATOM 711 C CA . PHE A 1 91 ? -23.289 -3.213 20.192 1.00 80.06 91 PHE A CA 1
ATOM 712 C C . PHE A 1 91 ? -24.097 -2.042 20.759 1.00 80.06 91 PHE A C 1
ATOM 714 O O . PHE A 1 91 ? -25.254 -2.250 21.108 1.00 80.06 91 PHE A O 1
ATOM 721 N N . PHE A 1 92 ? -23.520 -0.843 20.855 1.00 80.62 92 PHE A N 1
ATOM 722 C CA . PHE A 1 92 ? -24.240 0.353 21.302 1.00 80.62 92 PHE A CA 1
ATOM 723 C C . PHE A 1 92 ? -25.242 0.861 20.261 1.00 80.62 92 PHE A C 1
ATOM 725 O O . PHE A 1 92 ? -26.308 1.342 20.629 1.00 80.62 92 PHE A O 1
ATOM 732 N N . GLU A 1 93 ? -24.920 0.743 18.973 1.00 74.00 93 GLU A N 1
ATOM 733 C CA . GLU A 1 93 ? -25.713 1.326 17.885 1.00 74.00 93 GLU A CA 1
ATOM 734 C C . GLU A 1 93 ? -26.606 0.310 17.157 1.00 74.00 93 GLU A C 1
ATOM 736 O O . GLU A 1 93 ? -27.304 0.675 16.212 1.00 74.00 93 GLU A O 1
ATOM 741 N N . ARG A 1 94 ? -26.583 -0.973 17.549 1.00 69.81 94 ARG A N 1
ATOM 742 C CA . ARG A 1 94 ? -27.373 -2.036 16.894 1.00 69.81 94 ARG A CA 1
ATOM 743 C C . ARG A 1 94 ? -28.885 -1.881 17.065 1.00 69.81 94 ARG A C 1
ATOM 745 O O . ARG A 1 94 ? -29.629 -2.427 16.259 1.00 69.81 94 ARG A O 1
ATOM 752 N N . ASP A 1 95 ? -29.318 -1.188 18.117 1.00 67.19 95 ASP A N 1
ATOM 753 C CA . ASP A 1 95 ? -30.729 -1.057 18.494 1.00 67.19 95 ASP A CA 1
ATOM 754 C C . ASP A 1 95 ? -31.388 0.202 17.877 1.00 67.19 95 ASP A C 1
ATOM 756 O O . ASP A 1 95 ? -32.583 0.429 18.058 1.00 67.19 95 ASP A O 1
ATOM 760 N N . GLU A 1 96 ? -30.635 1.005 17.110 1.00 71.06 96 GLU A N 1
ATOM 761 C CA . GLU A 1 96 ? -31.116 2.225 16.443 1.00 71.06 96 GLU A CA 1
ATOM 762 C C . GLU A 1 96 ? -31.554 1.951 14.985 1.00 71.06 96 GLU A C 1
ATOM 764 O O . GLU A 1 96 ? -30.737 1.509 14.160 1.00 71.06 96 GLU A O 1
ATOM 769 N N . PRO A 1 97 ? -32.819 2.232 14.609 1.00 56.03 97 PRO A N 1
ATOM 770 C CA . PRO A 1 97 ? -33.343 2.009 13.264 1.00 56.03 97 PRO A CA 1
ATOM 771 C C . PRO A 1 97 ? -32.874 3.096 12.279 1.00 56.03 97 PRO A C 1
ATOM 773 O O . PRO A 1 97 ? -33.693 3.823 11.739 1.00 56.03 97 PRO A O 1
ATOM 776 N N . ASN A 1 98 ? -31.558 3.234 12.071 1.00 63.31 98 ASN A N 1
ATOM 777 C CA . ASN A 1 98 ? -30.865 3.935 10.964 1.00 63.31 98 ASN A CA 1
ATOM 778 C C . ASN A 1 98 ? -29.320 3.843 11.103 1.00 63.31 98 ASN A C 1
ATOM 780 O O . ASN A 1 98 ? -28.577 4.700 10.612 1.00 63.31 98 ASN A O 1
ATOM 784 N N . SER A 1 99 ? -28.807 2.818 11.793 1.00 62.03 99 SER A N 1
ATOM 785 C CA . SER A 1 99 ? -27.380 2.710 12.115 1.00 62.03 99 SER A CA 1
ATOM 786 C C . SER A 1 99 ? -26.490 2.520 10.877 1.00 62.03 99 SER A C 1
ATOM 788 O O . SER A 1 99 ? -26.679 1.610 10.066 1.00 62.03 99 SER A O 1
ATOM 790 N N . LYS A 1 100 ? -25.455 3.365 10.751 1.00 62.00 100 LYS A N 1
ATOM 791 C CA . LYS A 1 100 ? -24.414 3.265 9.705 1.00 62.00 100 LYS A CA 1
ATOM 792 C C . LYS A 1 100 ? -23.437 2.105 9.951 1.00 62.00 100 LYS A C 1
ATOM 794 O O . LYS A 1 100 ? -22.615 1.802 9.083 1.00 62.00 100 LYS A O 1
ATOM 799 N N . PHE A 1 101 ? -23.525 1.444 11.105 1.00 62.72 101 PHE A N 1
ATOM 800 C CA . PHE A 1 101 ? -22.650 0.351 11.523 1.00 62.72 101 PHE A CA 1
ATOM 801 C C . PHE A 1 101 ? -23.300 -1.009 11.256 1.00 62.72 101 PHE A C 1
ATOM 803 O O . PHE A 1 101 ? -23.605 -1.770 12.164 1.00 62.72 101 PHE A O 1
ATOM 810 N N . TYR A 1 102 ? -23.494 -1.336 9.978 1.00 64.44 102 TYR A N 1
ATOM 811 C CA . TYR A 1 102 ? -24.135 -2.591 9.564 1.00 64.44 102 TYR A CA 1
ATOM 812 C C . TYR A 1 102 ? -23.253 -3.836 9.786 1.00 64.44 102 TYR A C 1
ATOM 814 O O . TYR A 1 102 ? -23.748 -4.963 9.786 1.00 64.44 102 TYR A O 1
ATOM 822 N N . SER A 1 103 ? -21.933 -3.678 9.938 1.00 71.62 103 SER A N 1
ATOM 823 C CA . SER A 1 103 ? -21.001 -4.791 10.165 1.00 71.62 103 SER A CA 1
ATOM 824 C C . SER A 1 103 ? -19.730 -4.339 10.886 1.00 71.62 103 SER A C 1
ATOM 826 O O . SER A 1 103 ? -19.253 -3.223 10.679 1.00 71.62 103 SER A O 1
ATOM 828 N N . ILE A 1 104 ? -19.124 -5.241 11.664 1.00 72.62 104 ILE A N 1
ATOM 829 C CA . ILE A 1 104 ? -17.869 -5.005 12.405 1.00 72.62 104 ILE A CA 1
ATOM 830 C C . ILE A 1 104 ? -16.747 -4.438 11.502 1.00 72.62 104 ILE A C 1
ATOM 832 O O . ILE A 1 104 ? -16.095 -3.478 11.908 1.00 72.62 104 ILE A O 1
ATOM 836 N N . PRO A 1 105 ? -16.537 -4.901 10.247 1.00 73.88 105 PRO A N 1
ATOM 837 C CA . PRO A 1 105 ? -15.530 -4.306 9.360 1.00 73.88 105 PRO A CA 1
ATOM 838 C C . PRO A 1 105 ? -15.825 -2.851 8.961 1.00 73.88 105 PRO A C 1
ATOM 840 O O . PRO A 1 105 ? -14.894 -2.070 8.765 1.00 73.88 105 PRO A O 1
ATOM 843 N N . ALA A 1 106 ? -17.101 -2.463 8.870 1.00 73.12 106 ALA A N 1
ATOM 844 C CA . ALA A 1 106 ? -17.495 -1.085 8.578 1.00 73.12 106 ALA A CA 1
ATOM 845 C C . ALA A 1 106 ? -17.248 -0.166 9.789 1.00 73.12 106 ALA A C 1
ATOM 847 O O . ALA A 1 106 ? -16.749 0.949 9.633 1.00 73.12 106 ALA A O 1
ATOM 848 N N . ALA A 1 107 ? -17.507 -0.661 11.002 1.00 73.25 107 ALA A N 1
ATOM 849 C CA . ALA A 1 107 ? -17.159 0.035 12.239 1.00 73.25 107 ALA A CA 1
ATOM 850 C C . ALA A 1 107 ? -15.631 0.139 12.440 1.00 73.25 107 ALA A C 1
ATOM 852 O O . ALA A 1 107 ? -15.144 1.180 12.882 1.00 73.25 107 ALA A O 1
ATOM 853 N N . CYS A 1 108 ? -14.847 -0.856 12.000 1.00 77.38 108 CYS A N 1
ATOM 854 C CA . CYS A 1 108 ? -13.381 -0.775 12.005 1.00 77.38 108 CYS A CA 1
ATOM 855 C C . CYS A 1 108 ? -12.861 0.396 11.156 1.00 77.38 108 CYS A C 1
ATOM 857 O O . CYS A 1 108 ? -11.968 1.118 11.601 1.00 77.38 108 CYS A O 1
ATOM 859 N N . TRP A 1 109 ? -13.431 0.622 9.964 1.00 80.19 109 TRP A N 1
ATOM 860 C CA . TRP A 1 109 ? -13.082 1.774 9.121 1.00 80.19 109 TRP A CA 1
ATOM 861 C C . TRP A 1 109 ? -13.338 3.102 9.842 1.00 80.19 109 TRP A C 1
ATOM 863 O O . TRP A 1 109 ? -12.482 3.986 9.846 1.00 80.19 109 TRP A O 1
ATOM 873 N N . TRP A 1 110 ? -14.479 3.220 10.521 1.00 75.62 110 TRP A N 1
ATOM 874 C CA . TRP A 1 110 ? -14.807 4.410 11.301 1.00 75.62 110 TRP A CA 1
ATOM 875 C C . TRP A 1 110 ? -13.850 4.615 12.483 1.00 75.62 110 TRP A C 1
ATOM 877 O O . TRP A 1 110 ? -13.343 5.716 12.667 1.00 75.62 110 TRP A O 1
ATOM 887 N N . CYS A 1 111 ? -13.501 3.565 13.234 1.00 73.12 111 CYS A N 1
ATOM 888 C CA . CYS A 1 111 ? -12.517 3.659 14.320 1.00 73.12 111 CYS A CA 1
ATOM 889 C C . CYS A 1 111 ? -11.126 4.115 13.838 1.00 73.12 111 CYS A C 1
ATOM 891 O O . CYS A 1 111 ? -10.424 4.812 14.574 1.00 73.12 111 CYS A O 1
ATOM 893 N N . ILE A 1 112 ? -10.732 3.746 12.613 1.00 75.44 112 ILE A N 1
ATOM 894 C CA . ILE A 1 112 ? -9.470 4.181 11.995 1.00 75.44 112 ILE A CA 1
ATOM 895 C C . ILE A 1 112 ? -9.542 5.662 11.598 1.00 75.44 112 ILE A C 1
ATOM 897 O O . ILE A 1 112 ? -8.633 6.428 11.919 1.00 75.44 112 ILE A O 1
ATOM 901 N N . VAL A 1 113 ? -10.620 6.082 10.929 1.00 74.62 113 VAL A N 1
ATOM 902 C CA . VAL A 1 113 ? -10.776 7.452 10.406 1.00 74.62 113 VAL A CA 1
ATOM 903 C C . VAL A 1 113 ? -11.034 8.469 11.522 1.00 74.62 113 VAL A C 1
ATOM 905 O O . VAL A 1 113 ? -10.447 9.552 11.522 1.00 74.62 113 VAL A O 1
ATOM 908 N N . THR A 1 114 ? -11.846 8.125 12.522 1.00 68.94 114 THR A N 1
ATOM 909 C CA . THR A 1 114 ? -12.224 9.040 13.611 1.00 68.94 114 THR A CA 1
ATOM 910 C C . THR A 1 114 ? -11.037 9.420 14.503 1.00 68.94 114 THR A C 1
ATOM 912 O O . THR A 1 114 ? -11.018 10.520 15.053 1.00 68.94 114 THR A O 1
ATOM 915 N N . LYS A 1 115 ? -9.980 8.594 14.579 1.00 55.25 115 LYS A N 1
ATOM 916 C CA . LYS A 1 115 ? -8.719 8.957 15.262 1.00 55.25 115 LYS A CA 1
ATOM 917 C C . LYS A 1 115 ? -8.008 10.171 14.638 1.00 55.25 115 LYS A C 1
ATOM 919 O O . LYS A 1 115 ? -7.174 10.769 15.312 1.00 55.25 115 LYS A O 1
ATOM 924 N N . TYR A 1 116 ? -8.349 10.558 13.407 1.00 50.59 116 TYR A N 1
ATOM 925 C CA . TYR A 1 116 ? -7.765 11.706 12.702 1.00 50.59 116 TYR A CA 1
ATOM 926 C C . TYR A 1 116 ? -8.706 12.909 12.572 1.00 50.59 116 TYR A C 1
ATOM 928 O O . TYR A 1 116 ? -8.258 13.980 12.171 1.00 50.59 116 TYR A O 1
ATOM 936 N N . PHE A 1 117 ? -9.983 12.773 12.942 1.00 44.59 117 PHE A N 1
ATOM 937 C CA . PHE A 1 117 ? -10.992 13.819 12.758 1.00 44.59 117 PHE A CA 1
ATOM 938 C C . PHE A 1 117 ? -11.477 14.383 14.098 1.00 44.59 117 PHE A C 1
ATOM 940 O O . PHE A 1 117 ? -12.659 14.363 14.432 1.00 44.59 117 PHE A O 1
ATOM 947 N N . ARG A 1 118 ? -10.528 14.887 14.891 1.00 40.69 118 ARG A N 1
ATOM 948 C CA . ARG A 1 118 ? -10.824 15.818 15.984 1.00 40.69 118 ARG A CA 1
ATOM 949 C C . ARG A 1 118 ? -9.892 17.025 15.907 1.00 40.69 118 ARG A C 1
ATOM 951 O O . ARG A 1 118 ? -9.012 17.197 16.750 1.00 40.69 118 ARG A O 1
ATOM 958 N N . LYS A 1 119 ? -10.105 17.844 14.880 1.00 34.97 119 LYS A N 1
ATOM 959 C CA . LYS A 1 119 ? -10.007 19.303 14.952 1.00 34.97 119 LYS A CA 1
ATOM 960 C C . LYS A 1 119 ? -11.119 19.904 14.113 1.00 34.97 119 LYS A C 1
ATOM 962 O O . LYS A 1 119 ? -11.319 19.387 12.995 1.00 34.97 119 LYS A O 1
#

Sequence (119 aa):
MIDLMTIIPFFVEECLPAMGVHDVELRNFRGAMVVIRVMRLARVARIFKLARYSIGLRAFGETMKKSAAELSMLGMFLLTGIMLFSTAIYFFERDEPNSKFYSIPAACWWCIVTKYFRK

Organism: NCBI:txid227884

Nearest PDB structures (foldseek):
  5wie-assembly2_H  TM=8.058E-01  e=5.828E-05  Rattus norvegicus
  8sda-assembly1_D  TM=8.484E-01  e=2.124E-04  Rattus norvegicus
  7e87-assembly1_B  TM=8.274E-01  e=3.400E-04  Homo sapiens
  7vnq-assembly1_A  TM=4.854E-01  e=1.815E+00  Homo sapiens
  4dxw-assembly1_C  TM=5.265E-01  e=5.881E+00  alpha proteobacterium HIMB114

Mean predicted aligned error: 11.67 Å

Secondary structure (DSSP, 8-state):
-HHHHHHHHHHHHHHHHHTT--HHHHHHSHHHHHHHHHHHHHHHHHHHHHHHH-HHHHHHHHHHHHTHHHHHHHHHHHHHHHHHHHHHHHHHHTTSTT-S--SHHHHHHHHHHHTT---

pLDDT: mean 75.66, std 10.72, range [34.97, 92.94]

Solvent-accessible surface area (backbone atoms only — not comparable to full-atom values): 6769 Å² total; per-residue (Å²): 112,71,68,58,66,45,46,46,50,57,54,53,62,60,47,40,58,73,71,72,50,50,74,72,66,40,64,75,36,76,67,42,53,50,50,54,52,51,45,60,54,45,54,57,48,43,53,57,53,56,46,69,70,32,64,66,48,49,53,49,50,52,53,46,59,75,44,37,66,61,50,50,53,52,48,52,52,50,52,51,50,37,52,52,51,14,47,50,51,39,67,71,42,65,85,46,101,80,52,87,53,83,42,61,72,57,26,35,52,48,56,60,53,54,77,73,67,83,125

Radius of gyration: 22.14 Å; Cα contacts (8 Å, |Δi|>4): 50; chains: 1; bounding box: 52×29×55 Å